Protein AF-A0A022QQN6-F1 (afdb_monomer)

Mean predicted aligned error: 13.01 Å

Foldseek 3Di:
DDDDPPPVNVVVVVVVVVVVVPPPPVPPPPPPDPPDDPPDDDDDDPVNVVVLVVVLVVLQVLLQLLCCQQPVGGCCPVPVVLCVPPDRDPPRHHHPDDPVVSVVSVVSNVVSVVVSVVSVVD

Structure (mmCIF, N/CA/C/O backbone):
data_AF-A0A022QQN6-F1
#
_entry.id   AF-A0A022QQN6-F1
#
loop_
_atom_site.group_PDB
_atom_site.id
_atom_site.type_symbol
_atom_site.label_atom_id
_atom_site.label_alt_id
_atom_site.label_comp_id
_atom_site.label_asym_id
_atom_site.label_entity_id
_atom_site.label_seq_id
_atom_site.pdbx_PDB_ins_code
_atom_site.Cartn_x
_atom_site.Cartn_y
_atom_site.Cartn_z
_atom_site.occupancy
_atom_site.B_iso_or_equiv
_atom_site.auth_seq_id
_atom_site.auth_comp_id
_atom_site.auth_asym_id
_atom_site.auth_atom_id
_atom_site.pdbx_PDB_model_num
ATOM 1 N N . MET A 1 1 ? -5.739 9.041 31.525 1.00 33.91 1 MET A N 1
ATOM 2 C CA . MET A 1 1 ? -4.476 8.635 32.172 1.00 33.91 1 MET A CA 1
ATOM 3 C C . MET A 1 1 ? -3.746 7.748 31.177 1.00 33.91 1 MET A C 1
ATOM 5 O O . MET A 1 1 ? -4.139 6.609 30.981 1.00 33.91 1 MET A O 1
ATOM 9 N N . VAL A 1 2 ? -2.826 8.351 30.424 1.00 40.28 2 VAL A N 1
ATOM 10 C CA . VAL A 1 2 ? -2.099 7.722 29.314 1.00 40.28 2 VAL A CA 1
ATOM 11 C C . VAL A 1 2 ? -0.964 6.894 29.906 1.00 40.28 2 VAL A C 1
ATOM 13 O O . VAL A 1 2 ? -0.079 7.432 30.558 1.00 40.28 2 VAL A O 1
ATOM 16 N N . HIS A 1 3 ? -1.036 5.588 29.707 1.00 35.72 3 HIS A N 1
ATOM 17 C CA . HIS A 1 3 ? -0.039 4.585 30.061 1.00 35.72 3 HIS A CA 1
ATOM 18 C C . HIS A 1 3 ? -0.313 3.435 29.082 1.00 35.72 3 HIS A C 1
ATOM 20 O O . HIS A 1 3 ? -1.444 2.981 29.007 1.00 35.72 3 HIS A O 1
ATOM 26 N N . VAL A 1 4 ? 0.582 2.906 28.262 1.00 43.44 4 VAL A N 1
ATOM 27 C CA . VAL A 1 4 ? 2.013 3.073 28.042 1.00 43.44 4 VAL A CA 1
ATOM 28 C C . VAL A 1 4 ? 2.198 2.496 26.637 1.00 43.44 4 VAL A C 1
ATOM 30 O O . VAL A 1 4 ? 1.910 1.317 26.430 1.00 43.44 4 VAL A O 1
ATOM 33 N N . PHE A 1 5 ? 2.684 3.276 25.669 1.00 42.16 5 PHE A N 1
ATOM 34 C CA . PHE A 1 5 ? 3.418 2.641 24.580 1.00 42.16 5 PHE A CA 1
ATOM 35 C C . PHE A 1 5 ? 4.609 1.955 25.251 1.00 42.16 5 PHE A C 1
ATOM 37 O O . PHE A 1 5 ? 5.487 2.630 25.789 1.00 42.16 5 PHE A O 1
ATOM 44 N N . SER A 1 6 ? 4.585 0.619 25.334 1.00 43.53 6 SER A N 1
ATOM 45 C CA . SER A 1 6 ? 5.723 -0.141 25.852 1.00 43.53 6 SER A CA 1
ATOM 46 C C . SER A 1 6 ? 6.961 0.336 25.111 1.00 43.53 6 SER A C 1
ATOM 48 O O . SER A 1 6 ? 6.928 0.432 23.881 1.00 43.53 6 SER A O 1
ATOM 50 N N . ALA A 1 7 ? 8.034 0.646 25.842 1.00 54.09 7 ALA A N 1
ATOM 51 C CA . ALA A 1 7 ? 9.277 1.145 25.260 1.00 54.09 7 ALA A CA 1
ATOM 52 C C . ALA A 1 7 ? 9.741 0.271 24.078 1.00 54.09 7 ALA A C 1
ATOM 54 O O . ALA A 1 7 ? 10.255 0.797 23.104 1.00 54.09 7 ALA A O 1
ATOM 55 N N . SER A 1 8 ? 9.442 -1.035 24.111 1.00 56.28 8 SER A N 1
ATOM 56 C CA . SER A 1 8 ? 9.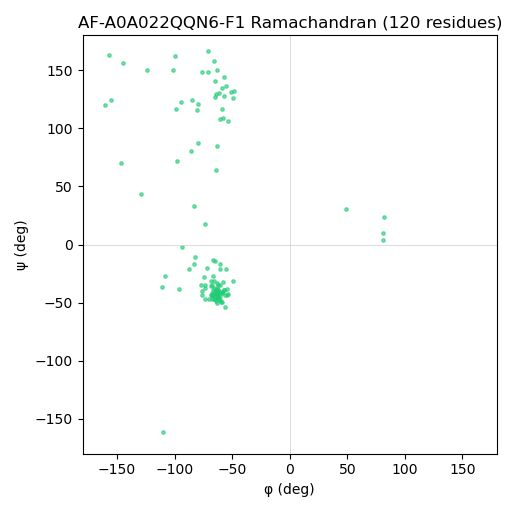683 -2.001 23.029 1.00 56.28 8 SER A CA 1
ATOM 57 C C . SER A 1 8 ? 8.930 -1.698 21.724 1.00 56.28 8 SER A C 1
ATOM 59 O O . SER A 1 8 ? 9.510 -1.784 20.646 1.00 56.28 8 SER A O 1
ATOM 61 N N . ASN A 1 9 ? 7.655 -1.306 21.795 1.00 54.41 9 ASN A N 1
ATOM 62 C CA . ASN A 1 9 ? 6.837 -1.031 20.608 1.00 54.41 9 ASN A CA 1
ATOM 63 C C . ASN A 1 9 ? 7.177 0.327 19.990 1.00 54.41 9 ASN A C 1
ATOM 65 O O . ASN A 1 9 ? 7.202 0.439 18.768 1.00 54.41 9 ASN A O 1
ATOM 69 N N . VAL A 1 10 ? 7.518 1.324 20.819 1.00 60.09 10 VAL A N 1
ATOM 70 C CA . VAL A 1 10 ? 8.095 2.590 20.334 1.00 60.09 10 VAL A CA 1
ATOM 71 C C . VAL A 1 10 ? 9.427 2.321 19.656 1.00 60.09 10 VAL A C 1
ATOM 73 O O . VAL A 1 10 ? 9.652 2.811 18.562 1.00 60.09 10 VAL A O 1
ATOM 76 N N . PHE A 1 11 ? 10.288 1.500 20.262 1.00 55.09 11 PHE A N 1
ATOM 77 C CA . PHE A 1 11 ? 11.599 1.192 19.702 1.00 55.09 11 PHE A CA 1
ATOM 78 C C . PHE A 1 11 ? 11.495 0.470 18.360 1.00 55.09 11 PHE A C 1
ATOM 80 O O . PHE A 1 11 ? 12.265 0.778 17.466 1.00 55.09 11 PHE A O 1
ATOM 87 N N . LYS A 1 12 ? 10.515 -0.428 18.185 1.00 56.81 12 LYS A N 1
ATOM 88 C CA . LYS A 1 12 ? 10.241 -1.098 16.903 1.00 56.81 12 LYS A CA 1
ATOM 89 C C . LYS A 1 12 ? 9.690 -0.147 15.844 1.00 56.81 12 LYS A C 1
ATOM 91 O O . LYS A 1 12 ? 10.157 -0.194 14.717 1.00 56.81 12 LYS A O 1
ATOM 96 N N . PHE A 1 13 ? 8.752 0.734 16.197 1.00 62.31 13 PHE A N 1
ATOM 97 C CA . PHE A 1 13 ? 8.240 1.753 15.271 1.00 62.31 13 PHE A CA 1
ATOM 98 C C . PHE A 1 13 ? 9.324 2.756 14.874 1.00 62.31 13 PHE A C 1
ATOM 100 O O . PHE A 1 13 ? 9.462 3.088 13.703 1.00 62.31 13 PHE A O 1
ATOM 107 N N . VAL A 1 14 ? 10.135 3.191 15.839 1.00 67.31 14 VAL A N 1
ATOM 108 C CA . VAL A 1 14 ? 11.307 4.036 15.606 1.00 67.31 14 VAL A CA 1
ATOM 109 C C . VAL A 1 14 ? 12.337 3.288 14.767 1.00 67.31 14 VAL A C 1
ATOM 111 O O . VAL A 1 14 ? 12.885 3.893 13.865 1.00 67.31 14 VAL A O 1
ATOM 114 N N . PHE A 1 15 ? 12.555 1.986 14.969 1.00 59.12 15 PHE A N 1
ATOM 115 C CA . PHE A 1 15 ? 13.429 1.185 14.108 1.00 59.12 15 PHE A CA 1
ATOM 116 C C . PHE A 1 15 ? 12.896 1.040 12.684 1.00 59.12 15 PHE A C 1
ATOM 118 O O . PHE A 1 15 ? 13.698 1.082 11.768 1.00 59.12 15 PHE A O 1
ATOM 125 N N . ILE A 1 16 ? 11.582 0.897 12.479 1.00 61.22 16 ILE A N 1
ATOM 126 C CA . ILE A 1 16 ? 10.978 0.848 11.137 1.00 61.22 16 ILE A CA 1
ATOM 127 C C . ILE A 1 16 ? 11.123 2.212 10.455 1.00 61.22 16 ILE A C 1
ATOM 129 O O . ILE A 1 16 ? 11.620 2.273 9.340 1.00 61.22 16 ILE A O 1
ATOM 133 N N . ILE A 1 17 ? 10.811 3.311 11.151 1.00 63.50 17 ILE A N 1
ATOM 134 C CA . ILE A 1 17 ? 10.994 4.673 10.625 1.00 63.50 17 ILE A CA 1
ATOM 135 C C . ILE A 1 17 ? 12.480 4.972 10.364 1.00 63.50 17 ILE A C 1
ATOM 137 O O . ILE A 1 17 ? 12.812 5.527 9.326 1.00 63.50 17 ILE A O 1
ATOM 141 N N . LEU A 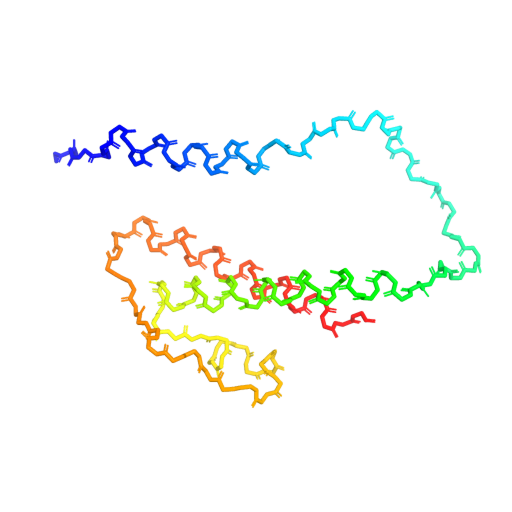1 18 ? 13.393 4.582 11.259 1.00 55.69 18 LEU A N 1
ATOM 142 C CA . LEU A 1 18 ? 14.840 4.748 11.076 1.00 55.69 18 LEU A CA 1
ATOM 143 C C . LEU A 1 18 ? 15.387 3.848 9.959 1.00 55.69 18 LEU A C 1
ATOM 145 O O . LEU A 1 18 ? 16.245 4.293 9.206 1.00 55.69 18 LEU A O 1
ATOM 149 N N . ALA A 1 19 ? 14.863 2.630 9.793 1.00 55.16 19 ALA A N 1
AT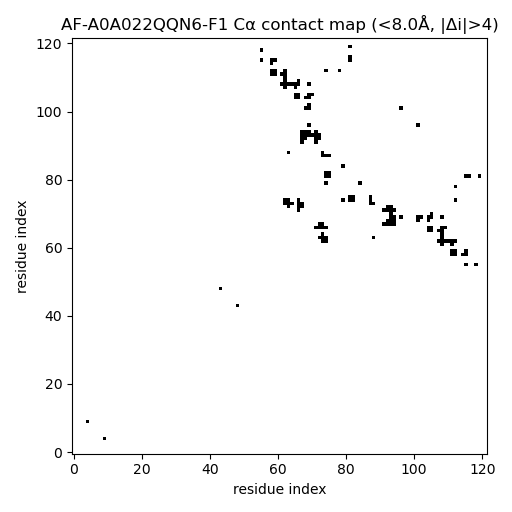OM 150 C CA . ALA A 1 19 ? 15.204 1.746 8.679 1.00 55.16 19 ALA A CA 1
ATOM 151 C C . ALA A 1 19 ? 14.684 2.286 7.336 1.00 55.16 19 ALA A C 1
ATOM 153 O O . ALA A 1 19 ? 15.360 2.124 6.325 1.00 55.16 19 ALA A O 1
ATOM 154 N N . SER A 1 20 ? 13.552 3.000 7.323 1.00 53.56 20 SER A N 1
ATOM 155 C CA . SER A 1 20 ? 13.087 3.780 6.166 1.00 53.56 20 SER A CA 1
ATOM 156 C C . SER A 1 20 ? 13.927 5.044 5.919 1.00 53.56 20 SER A C 1
ATOM 158 O O . SER A 1 20 ? 13.921 5.580 4.814 1.00 53.56 20 SER A O 1
ATOM 160 N N . ILE A 1 21 ? 14.668 5.533 6.922 1.00 57.38 21 ILE A N 1
ATOM 161 C CA . ILE A 1 21 ? 15.557 6.703 6.801 1.00 57.38 21 ILE A CA 1
ATOM 162 C C . ILE A 1 21 ? 16.966 6.305 6.307 1.00 57.38 21 ILE A C 1
ATOM 164 O O . ILE A 1 21 ? 17.649 7.134 5.699 1.00 57.38 21 ILE A O 1
ATOM 168 N N . GLU A 1 22 ? 17.387 5.043 6.446 1.00 53.41 22 GLU A N 1
ATOM 169 C CA . GLU A 1 22 ? 18.709 4.551 6.008 1.00 53.41 22 GLU A CA 1
ATOM 170 C C . GLU A 1 22 ? 18.829 4.170 4.517 1.00 53.41 22 GLU A C 1
ATOM 172 O O . GLU A 1 22 ? 19.648 3.338 4.132 1.00 53.41 22 GLU A O 1
ATOM 177 N N . GLN A 1 23 ? 18.116 4.868 3.631 1.00 54.69 23 GLN A N 1
ATOM 178 C CA . GLN A 1 23 ? 18.560 5.030 2.239 1.00 54.69 23 GLN A CA 1
ATOM 179 C C . GLN A 1 23 ? 18.556 6.491 1.792 1.00 54.69 23 GLN A C 1
ATOM 181 O O . GLN A 1 23 ? 18.225 6.820 0.662 1.00 54.69 23 GLN A O 1
ATOM 186 N N . HIS A 1 24 ? 19.042 7.385 2.648 1.00 45.91 24 HIS A N 1
ATOM 187 C CA . HIS A 1 24 ? 19.689 8.592 2.147 1.00 45.91 24 HIS A CA 1
ATOM 188 C C . HIS A 1 24 ? 21.196 8.368 2.170 1.00 45.91 24 HIS A C 1
ATOM 190 O O . HIS A 1 24 ? 21.934 8.985 2.939 1.00 45.91 24 HIS A O 1
ATOM 196 N N . ALA A 1 25 ? 21.686 7.528 1.251 1.00 46.00 25 ALA A N 1
ATOM 197 C CA . ALA A 1 25 ? 22.939 7.906 0.626 1.00 46.00 25 ALA A CA 1
ATOM 198 C C . ALA A 1 25 ? 22.681 9.319 0.099 1.00 46.00 25 ALA A C 1
ATOM 200 O O . ALA A 1 25 ? 21.899 9.499 -0.833 1.00 46.00 25 ALA A O 1
ATOM 201 N N . ILE A 1 26 ? 23.250 10.331 0.760 1.00 46.94 26 ILE A N 1
ATOM 202 C CA . ILE A 1 26 ? 23.327 11.679 0.211 1.00 46.94 26 ILE A CA 1
ATOM 203 C C . ILE A 1 26 ? 24.186 11.515 -1.037 1.00 46.94 26 ILE A C 1
ATOM 205 O O . ILE A 1 26 ? 25.408 11.664 -1.016 1.00 46.94 26 ILE A O 1
ATOM 209 N N . VAL A 1 27 ? 23.543 11.130 -2.137 1.00 51.03 27 VAL A N 1
ATOM 210 C CA . VAL A 1 27 ? 24.082 11.324 -3.461 1.00 51.03 27 VAL A CA 1
ATOM 211 C C . VAL A 1 27 ? 24.267 12.825 -3.504 1.00 51.03 27 VAL A C 1
ATOM 213 O O . VAL A 1 27 ? 23.300 13.586 -3.509 1.00 51.03 27 VAL A O 1
ATOM 216 N N . LYS A 1 28 ? 25.527 13.258 -3.477 1.00 44.44 28 LYS A N 1
ATOM 217 C CA . LYS A 1 28 ? 25.942 14.598 -3.883 1.00 44.44 28 LYS A CA 1
ATOM 218 C C . LYS A 1 28 ? 25.627 14.730 -5.380 1.00 44.44 28 LYS A C 1
ATOM 220 O O . LYS A 1 28 ? 26.514 14.797 -6.222 1.00 44.44 28 LYS A O 1
ATOM 225 N N . SER A 1 29 ? 24.350 14.664 -5.727 1.00 59.59 29 SER A N 1
ATOM 226 C CA . SER A 1 29 ? 23.859 15.019 -7.038 1.00 59.59 29 SER A CA 1
ATOM 227 C C . SER A 1 29 ? 23.778 16.532 -7.003 1.00 59.59 29 SER A C 1
ATOM 229 O O . SER A 1 29 ? 23.145 17.121 -6.129 1.00 59.59 29 SER A O 1
ATOM 231 N N . ASN A 1 30 ? 24.496 17.189 -7.907 1.00 62.41 30 ASN A N 1
ATOM 232 C CA . ASN A 1 30 ? 24.149 18.562 -8.225 1.00 62.41 30 ASN A CA 1
ATOM 233 C C . ASN A 1 30 ? 22.696 18.506 -8.726 1.00 62.41 30 ASN A C 1
ATOM 235 O O . ASN A 1 30 ? 22.469 17.851 -9.742 1.00 62.41 30 ASN A O 1
ATOM 239 N N . PRO A 1 31 ? 21.714 19.140 -8.057 1.00 63.47 31 PRO A N 1
ATOM 240 C CA . PRO A 1 31 ? 20.288 18.986 -8.369 1.00 63.47 31 PRO A CA 1
ATOM 241 C C . PRO A 1 31 ? 19.879 19.705 -9.664 1.00 63.47 31 PRO A C 1
ATOM 243 O O . PRO A 1 31 ? 18.706 19.977 -9.901 1.00 63.47 31 PRO A O 1
ATOM 246 N N . LEU A 1 32 ? 20.846 20.044 -10.514 1.00 66.25 32 LEU A N 1
ATOM 247 C CA . LEU A 1 32 ? 20.579 20.552 -11.841 1.00 66.25 32 LEU A CA 1
ATOM 248 C C . LEU A 1 32 ? 20.260 19.346 -12.716 1.00 66.25 32 LEU A C 1
ATOM 250 O O . LEU A 1 32 ? 21.145 18.766 -13.347 1.00 66.25 32 LEU A O 1
ATOM 254 N N . CYS A 1 33 ? 18.982 18.963 -12.735 1.00 66.06 33 CYS A N 1
ATOM 255 C CA . CYS A 1 33 ? 18.455 18.172 -13.835 1.00 66.06 33 CYS A CA 1
ATOM 256 C C . CYS A 1 33 ?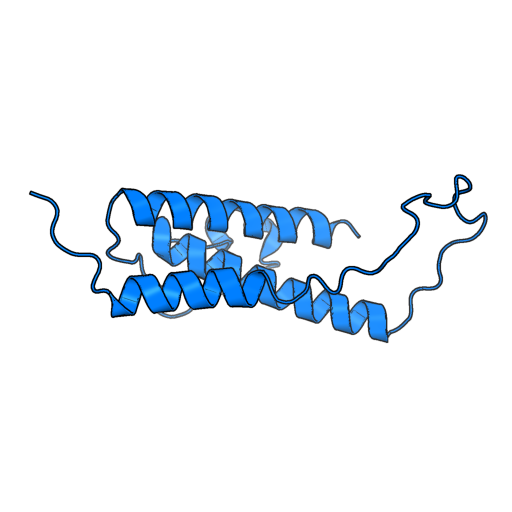 18.893 18.856 -15.140 1.00 66.06 33 CYS A C 1
ATOM 258 O O . CYS A 1 33 ? 18.757 20.083 -15.241 1.00 66.06 33 CYS A O 1
ATOM 260 N N . PRO A 1 34 ? 19.440 18.118 -16.122 1.00 68.06 34 PRO A N 1
ATOM 261 C CA . PRO A 1 34 ? 19.702 18.685 -17.434 1.00 68.06 34 PRO A CA 1
ATOM 262 C C . PRO A 1 34 ? 18.432 19.392 -17.913 1.00 68.06 34 PRO A C 1
ATOM 264 O O . PRO A 1 34 ? 17.354 18.803 -17.904 1.00 68.06 34 PRO A O 1
ATOM 267 N N . SER A 1 35 ? 18.542 20.669 -18.283 1.00 68.25 35 SER A N 1
ATOM 268 C CA . SER A 1 35 ? 17.389 21.459 -18.738 1.00 68.25 35 SER A CA 1
ATOM 269 C C . SER A 1 35 ? 16.794 20.933 -20.044 1.00 68.25 35 SER A C 1
ATOM 271 O O . SER A 1 35 ? 15.709 21.344 -20.445 1.00 68.25 35 SER A O 1
ATOM 273 N N . GLU A 1 36 ? 17.526 20.063 -20.737 1.00 74.38 36 GLU A N 1
ATOM 274 C CA . GLU A 1 36 ? 17.103 19.452 -21.982 1.00 74.38 36 GLU A CA 1
ATOM 275 C C . GLU A 1 36 ? 16.548 18.057 -21.719 1.00 74.38 36 GLU A C 1
ATOM 277 O O . GLU A 1 36 ? 17.261 17.146 -21.296 1.00 74.38 36 GLU A O 1
ATOM 282 N N . TYR A 1 37 ? 15.258 17.894 -22.017 1.00 70.25 37 TYR A N 1
ATOM 283 C CA . TYR A 1 37 ? 14.659 16.576 -22.156 1.00 70.25 37 TYR A CA 1
ATOM 284 C C . TYR A 1 37 ? 15.408 15.823 -23.266 1.00 70.25 37 TYR A C 1
ATOM 286 O O . TYR A 1 37 ? 15.680 16.420 -24.319 1.00 70.25 37 TYR A O 1
ATOM 294 N N . PRO A 1 38 ? 15.779 14.547 -23.067 1.00 77.38 38 PRO A N 1
ATOM 295 C CA . PRO A 1 38 ? 16.510 13.812 -24.084 1.00 77.38 38 PRO A CA 1
ATOM 296 C C . PRO A 1 38 ? 15.695 13.803 -25.384 1.00 77.38 38 PRO A C 1
ATOM 298 O O . PRO A 1 38 ? 14.512 13.472 -25.403 1.00 77.38 38 PRO A O 1
ATOM 301 N N . LYS A 1 39 ? 16.332 14.207 -26.493 1.00 76.81 39 LYS A N 1
ATOM 302 C CA . LYS A 1 39 ? 15.687 14.290 -27.822 1.00 76.81 39 LYS A CA 1
ATOM 303 C C . LYS A 1 39 ? 15.160 12.940 -28.322 1.00 76.81 39 LYS A C 1
ATOM 305 O O . LYS A 1 39 ? 14.361 12.901 -29.252 1.00 76.81 39 LYS A O 1
ATOM 310 N N . PHE A 1 40 ? 15.630 11.855 -27.716 1.00 80.06 40 PHE A N 1
ATOM 311 C CA . PHE A 1 40 ? 15.216 10.484 -27.962 1.00 80.06 40 PHE A CA 1
ATOM 312 C C . PHE A 1 40 ? 14.760 9.869 -26.637 1.00 80.06 40 PHE A C 1
ATOM 314 O O . PHE A 1 40 ? 15.268 10.247 -25.583 1.00 80.06 40 PHE A O 1
ATOM 321 N N . GLY A 1 41 ? 13.818 8.926 -26.691 1.00 79.25 41 GLY A N 1
ATOM 322 C CA . GLY A 1 41 ? 13.364 8.217 -25.495 1.00 79.25 41 GLY A CA 1
ATOM 323 C C . GLY A 1 41 ? 14.523 7.530 -24.770 1.00 79.25 41 GLY A C 1
ATOM 324 O O . GLY A 1 41 ? 15.458 7.035 -25.405 1.00 79.25 41 GLY A O 1
ATOM 325 N N . VAL A 1 42 ? 14.463 7.509 -23.438 1.00 83.69 42 VAL A N 1
ATOM 326 C CA . VAL A 1 42 ? 15.379 6.698 -22.630 1.00 83.69 42 VAL A CA 1
ATOM 327 C C . VAL A 1 42 ? 15.083 5.227 -22.943 1.00 83.69 42 VAL A C 1
ATOM 329 O O . VAL A 1 42 ? 13.915 4.836 -22.901 1.00 83.69 42 VAL A O 1
ATOM 332 N N . PRO A 1 43 ? 16.088 4.414 -23.315 1.00 86.25 43 PRO A N 1
ATOM 333 C CA . PRO A 1 43 ? 15.854 3.004 -23.594 1.00 86.25 43 PRO A CA 1
ATOM 334 C C . PRO A 1 43 ? 15.379 2.295 -22.322 1.00 86.25 43 PRO A C 1
ATOM 336 O O . PRO A 1 43 ? 16.016 2.421 -21.281 1.00 86.25 43 PRO A O 1
ATOM 339 N N . ILE A 1 44 ? 14.276 1.554 -22.435 1.00 89.50 44 ILE A N 1
ATOM 340 C CA . ILE A 1 44 ? 13.734 0.704 -21.372 1.00 89.50 44 ILE A CA 1
ATOM 341 C C . ILE A 1 44 ? 14.267 -0.708 -21.591 1.00 89.50 44 ILE A C 1
ATOM 343 O O . ILE A 1 44 ? 14.078 -1.301 -22.659 1.00 89.50 44 ILE A O 1
ATOM 347 N N . TYR A 1 45 ? 14.940 -1.250 -20.586 1.00 94.31 45 TYR A N 1
ATOM 348 C CA . TYR A 1 45 ? 15.464 -2.604 -20.595 1.00 94.31 45 TYR A CA 1
ATOM 349 C C . TYR A 1 45 ? 14.544 -3.538 -19.818 1.00 94.31 45 TYR A C 1
ATOM 351 O O . TYR A 1 45 ? 13.756 -3.129 -18.970 1.00 94.31 45 TYR A O 1
ATOM 359 N N . LYS A 1 46 ? 14.697 -4.843 -20.057 1.00 93.56 46 LYS A N 1
ATOM 360 C CA . LYS A 1 46 ? 13.952 -5.861 -19.309 1.00 93.56 46 LYS A CA 1
ATOM 361 C C . LYS A 1 46 ? 14.135 -5.730 -17.790 1.00 93.56 46 LYS A C 1
ATOM 363 O O . LYS A 1 46 ? 13.175 -5.904 -17.057 1.00 93.56 46 LYS A O 1
ATOM 368 N N . GLY A 1 47 ? 15.345 -5.395 -17.336 1.00 95.25 47 GLY A N 1
ATOM 369 C CA . GLY A 1 47 ? 15.614 -5.196 -15.911 1.00 95.25 47 GLY A CA 1
ATOM 370 C C . GLY A 1 47 ? 14.787 -4.067 -15.291 1.00 95.25 47 GLY A C 1
ATOM 371 O O . GLY A 1 47 ? 14.351 -4.212 -14.156 1.00 95.25 47 GLY A O 1
ATOM 372 N N . ASP A 1 48 ? 14.514 -2.995 -16.041 1.00 92.38 48 ASP A N 1
ATOM 373 C CA . ASP A 1 48 ? 13.677 -1.887 -15.567 1.00 92.38 48 ASP A CA 1
ATOM 374 C C . ASP A 1 48 ? 12.225 -2.347 -15.381 1.00 92.38 48 ASP A C 1
ATOM 376 O O . ASP A 1 48 ? 11.604 -2.043 -14.366 1.00 92.38 48 ASP A O 1
ATOM 380 N N . ILE A 1 49 ? 11.713 -3.146 -16.326 1.00 91.19 49 ILE A N 1
ATOM 381 C CA . ILE A 1 49 ? 10.371 -3.741 -16.247 1.00 91.19 49 ILE A CA 1
ATOM 382 C C . ILE A 1 49 ? 10.266 -4.703 -15.063 1.00 91.19 49 ILE A C 1
ATOM 384 O O . IL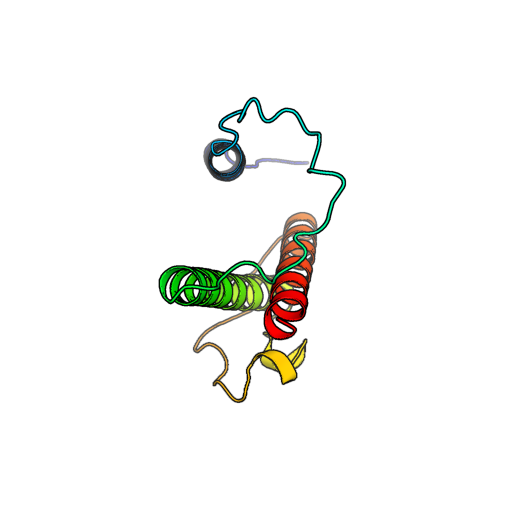E A 1 49 ? 9.334 -4.595 -14.275 1.00 91.19 49 ILE A O 1
ATOM 388 N N . ASP A 1 50 ? 11.229 -5.616 -14.913 1.00 93.88 50 ASP A N 1
ATOM 389 C CA . ASP A 1 50 ? 11.216 -6.613 -13.839 1.00 93.88 50 ASP A CA 1
ATOM 390 C C . ASP A 1 50 ? 11.268 -5.929 -12.451 1.00 93.88 50 ASP A C 1
ATOM 392 O O . ASP A 1 50 ? 10.572 -6.342 -11.522 1.00 93.88 50 ASP A O 1
ATOM 396 N N . MET A 1 51 ? 12.057 -4.854 -12.306 1.00 92.81 51 MET A N 1
ATOM 397 C CA . MET A 1 51 ? 12.114 -4.056 -11.072 1.00 92.81 51 MET A CA 1
ATOM 398 C C . MET A 1 51 ? 10.808 -3.309 -10.803 1.00 92.81 51 MET A C 1
ATOM 400 O O . MET A 1 51 ? 10.336 -3.304 -9.666 1.00 92.81 51 MET A O 1
ATOM 404 N N . LEU A 1 52 ? 10.218 -2.702 -11.835 1.00 91.94 52 LEU A N 1
ATOM 405 C CA . LEU A 1 52 ? 8.965 -1.965 -11.710 1.00 91.94 52 LEU A CA 1
ATOM 406 C C . LEU A 1 52 ? 7.812 -2.896 -11.321 1.00 91.94 52 LEU A C 1
ATOM 408 O O . LEU A 1 52 ? 7.080 -2.593 -10.387 1.00 91.94 52 LEU A O 1
ATOM 412 N N . GLN A 1 53 ? 7.716 -4.068 -11.953 1.00 91.19 53 GLN A N 1
ATOM 413 C CA . GLN A 1 53 ? 6.728 -5.091 -11.605 1.00 91.19 53 GLN A CA 1
ATOM 414 C C . GLN A 1 53 ? 6.909 -5.607 -10.177 1.00 91.19 53 GLN A C 1
ATOM 416 O O . GLN A 1 53 ? 5.933 -5.866 -9.476 1.00 91.19 53 GLN A O 1
ATOM 421 N N . PHE A 1 54 ? 8.149 -5.790 -9.719 1.00 93.19 54 PHE A N 1
ATOM 422 C CA . PHE A 1 54 ? 8.392 -6.188 -8.335 1.00 93.19 54 PHE A CA 1
ATOM 423 C C . PHE A 1 54 ? 7.902 -5.121 -7.349 1.00 93.19 54 PHE A C 1
ATOM 425 O O . PHE A 1 54 ? 7.217 -5.465 -6.387 1.00 93.19 54 PHE A O 1
ATOM 432 N N . ALA A 1 55 ? 8.213 -3.848 -7.607 1.00 91.94 55 ALA A N 1
ATOM 433 C CA . ALA A 1 55 ? 7.742 -2.737 -6.787 1.00 91.94 55 ALA A CA 1
ATOM 434 C C . ALA A 1 55 ? 6.208 -2.648 -6.795 1.00 91.94 55 ALA A C 1
ATOM 436 O O . ALA A 1 55 ? 5.604 -2.615 -5.733 1.00 91.94 55 ALA A O 1
ATOM 437 N N . GLU A 1 56 ? 5.572 -2.735 -7.964 1.00 92.06 56 GLU A N 1
ATOM 438 C CA . GLU A 1 56 ? 4.109 -2.729 -8.102 1.00 92.06 56 GLU A CA 1
ATOM 439 C C . GLU A 1 56 ? 3.431 -3.816 -7.256 1.00 92.06 56 GLU A C 1
ATOM 441 O O . GLU A 1 56 ? 2.439 -3.564 -6.577 1.00 92.06 56 GLU A O 1
ATOM 446 N N . ASN A 1 57 ? 3.988 -5.030 -7.247 1.00 92.56 57 ASN A N 1
ATOM 447 C CA . ASN A 1 57 ? 3.456 -6.124 -6.437 1.00 92.56 57 ASN A CA 1
ATOM 448 C C . ASN A 1 57 ? 3.588 -5.861 -4.927 1.00 92.56 57 ASN A C 1
ATOM 450 O O . ASN A 1 57 ? 2.749 -6.333 -4.156 1.00 92.56 57 ASN A O 1
ATOM 454 N N . LEU A 1 58 ? 4.629 -5.139 -4.495 1.00 94.50 58 LEU A N 1
ATOM 455 C CA . LEU A 1 58 ? 4.776 -4.727 -3.097 1.00 94.50 58 LEU A CA 1
ATOM 456 C C . LEU A 1 58 ? 3.737 -3.671 -2.725 1.00 94.50 58 LEU A C 1
ATOM 458 O O . LEU A 1 58 ? 3.037 -3.860 -1.736 1.00 94.50 58 LEU A O 1
ATOM 462 N N . GLU A 1 59 ? 3.564 -2.649 -3.559 1.00 94.50 59 GLU A N 1
ATOM 463 C CA . GLU A 1 59 ? 2.531 -1.621 -3.375 1.00 94.50 59 GLU A CA 1
ATOM 464 C C . GLU A 1 59 ? 1.130 -2.255 -3.308 1.00 94.50 59 GLU A C 1
ATOM 466 O O . GLU A 1 59 ? 0.304 -1.893 -2.472 1.00 94.50 59 GLU A O 1
ATOM 471 N N . HIS A 1 60 ? 0.864 -3.277 -4.134 1.00 94.00 60 HIS A N 1
ATOM 472 C CA . HIS A 1 60 ? -0.397 -4.025 -4.112 1.00 94.00 60 HIS A CA 1
ATOM 473 C C . HIS A 1 60 ? -0.623 -4.740 -2.777 1.00 94.00 60 HIS A C 1
ATOM 475 O O . HIS A 1 60 ? -1.707 -4.665 -2.192 1.00 94.00 60 HIS A O 1
ATOM 481 N N . LEU A 1 61 ? 0.412 -5.420 -2.279 1.00 94.50 61 LEU A N 1
ATOM 482 C CA . LEU A 1 61 ? 0.377 -6.095 -0.987 1.00 94.50 61 LEU A CA 1
ATOM 483 C C . LEU A 1 61 ? 0.173 -5.101 0.164 1.00 94.50 61 LEU A C 1
ATOM 485 O O . LEU A 1 61 ? -0.628 -5.368 1.061 1.00 94.50 61 LEU A O 1
ATOM 489 N N . GLU A 1 62 ? 0.891 -3.980 0.157 1.00 96.25 62 GLU A N 1
ATOM 490 C CA . GLU A 1 62 ? 0.822 -2.955 1.200 1.00 96.25 62 GLU A CA 1
ATOM 491 C C . GLU A 1 62 ? -0.537 -2.252 1.207 1.00 96.25 62 GLU A C 1
ATOM 493 O O . GLU A 1 62 ? -1.147 -2.120 2.273 1.00 96.25 62 GLU A O 1
ATOM 498 N N . ALA A 1 63 ? -1.073 -1.907 0.032 1.00 96.31 63 ALA A N 1
ATOM 499 C CA . ALA A 1 63 ? -2.408 -1.342 -0.109 1.00 96.31 63 ALA A CA 1
ATOM 500 C C . ALA A 1 63 ? -3.467 -2.259 0.512 1.00 96.31 63 ALA A C 1
ATOM 502 O O . ALA A 1 63 ? -4.203 -1.830 1.403 1.00 96.31 63 ALA A O 1
ATOM 503 N N . ASP A 1 64 ? -3.519 -3.535 0.119 1.00 96.31 64 ASP A N 1
ATOM 504 C CA . ASP A 1 64 ? -4.480 -4.478 0.697 1.00 96.31 64 ASP A CA 1
ATOM 505 C C . ASP A 1 64 ? -4.251 -4.682 2.198 1.00 96.31 64 ASP A C 1
ATOM 507 O O . ASP A 1 64 ? -5.210 -4.710 2.974 1.00 96.31 64 ASP A O 1
ATOM 511 N N . PHE A 1 65 ? -2.997 -4.771 2.643 1.00 96.94 65 PHE A N 1
ATOM 512 C CA . PHE A 1 65 ? -2.672 -4.920 4.057 1.00 96.94 65 PHE A CA 1
ATOM 513 C C . PHE A 1 65 ? -3.196 -3.745 4.894 1.00 96.94 65 PHE A C 1
ATOM 515 O O . PHE A 1 65 ? -3.873 -3.959 5.908 1.00 96.94 65 PHE A O 1
ATOM 522 N N . PHE A 1 66 ? -2.935 -2.502 4.485 1.00 98.31 66 PHE A N 1
ATOM 523 C CA . PHE A 1 66 ? -3.364 -1.313 5.220 1.00 98.31 66 PHE A CA 1
ATOM 524 C C . PHE A 1 66 ? -4.869 -1.046 5.095 1.00 98.31 66 PHE A C 1
ATOM 526 O O . PHE A 1 66 ? -5.508 -0.661 6.085 1.00 98.31 66 PHE A O 1
ATOM 533 N N . LEU A 1 67 ? -5.465 -1.298 3.925 1.00 98.19 67 LEU A N 1
ATOM 534 C CA . LEU A 1 67 ? -6.907 -1.180 3.698 1.00 98.19 67 LEU A CA 1
ATOM 535 C C . LEU A 1 67 ? -7.680 -2.168 4.574 1.00 98.19 67 LEU A C 1
ATOM 537 O O . LEU A 1 67 ? -8.563 -1.762 5.335 1.00 98.19 67 LEU A O 1
ATOM 541 N N . TRP A 1 68 ? -7.300 -3.448 4.569 1.00 98.19 68 TRP A N 1
ATOM 542 C CA . TRP A 1 68 ? -7.921 -4.429 5.452 1.00 98.19 68 TRP A CA 1
ATOM 543 C C . TRP A 1 68 ? -7.694 -4.079 6.917 1.00 98.19 68 TRP A C 1
ATOM 545 O O . TRP A 1 68 ? -8.659 -4.086 7.676 1.00 98.19 68 TRP A O 1
ATOM 555 N N . SER A 1 69 ? -6.480 -3.684 7.309 1.00 97.75 69 SER A N 1
ATOM 556 C CA . SER A 1 69 ? -6.169 -3.330 8.699 1.00 97.75 69 SER A CA 1
ATOM 557 C C . SER A 1 69 ? -7.025 -2.174 9.232 1.00 97.75 69 SER A C 1
ATOM 559 O O . SER A 1 69 ? -7.485 -2.242 10.372 1.00 97.75 69 SER A O 1
ATOM 561 N N . SER A 1 70 ? -7.278 -1.133 8.431 1.00 98.12 70 SER A N 1
ATOM 562 C CA . SER A 1 70 ? -7.988 0.080 8.875 1.00 98.12 70 SER A CA 1
ATOM 563 C C . SER A 1 70 ? -9.490 0.096 8.558 1.00 98.12 70 SER A C 1
ATOM 565 O O . SER A 1 70 ? -10.294 0.560 9.372 1.00 98.12 70 SER A O 1
ATOM 567 N N . LEU A 1 71 ? -9.898 -0.417 7.397 1.00 97.88 71 LEU A N 1
ATOM 568 C CA . LEU A 1 71 ? -11.270 -0.333 6.884 1.00 97.88 71 LEU A CA 1
ATOM 569 C C . LEU A 1 71 ? -12.013 -1.673 6.925 1.00 97.88 71 LEU A C 1
ATOM 571 O O . LEU A 1 71 ? -13.237 -1.681 7.062 1.00 97.88 71 LEU A O 1
ATOM 575 N N . GLY A 1 72 ? -11.294 -2.797 6.862 1.00 97.69 72 GLY A N 1
ATOM 576 C CA . GLY A 1 72 ? -11.885 -4.139 6.832 1.00 97.69 72 GLY A CA 1
ATOM 577 C C . GLY A 1 72 ? -12.362 -4.595 5.452 1.00 97.69 72 GLY A C 1
ATOM 578 O O . GLY A 1 72 ? -13.269 -5.421 5.364 1.00 97.69 72 GLY A O 1
ATOM 579 N N . TYR A 1 73 ? -11.808 -4.023 4.388 1.00 96.69 73 TYR A N 1
ATOM 580 C CA . TYR A 1 73 ? -11.972 -4.443 2.996 1.00 96.69 73 TYR A CA 1
ATOM 581 C C . TYR A 1 73 ? -10.782 -3.936 2.175 1.00 96.69 73 TYR A C 1
ATOM 583 O O . TYR A 1 73 ? -10.077 -3.055 2.660 1.00 96.69 73 TYR A O 1
ATOM 591 N N . GLY A 1 74 ? -10.560 -4.481 0.977 1.00 95.88 74 GLY A N 1
ATOM 592 C CA . GLY A 1 74 ? -9.351 -4.236 0.191 1.00 95.88 74 GLY A CA 1
ATOM 593 C C . GLY A 1 74 ? -9.563 -3.403 -1.071 1.00 95.88 74 GLY A C 1
ATOM 594 O O . GLY A 1 74 ? -10.568 -2.694 -1.239 1.00 95.88 74 GLY A O 1
ATOM 595 N N . LEU A 1 75 ? -8.584 -3.509 -1.969 1.00 95.75 75 LEU A N 1
ATOM 596 C CA . LEU A 1 75 ? -8.566 -2.874 -3.288 1.00 95.75 75 LEU A CA 1
ATOM 597 C C . LEU A 1 75 ? -9.773 -3.274 -4.140 1.00 95.75 75 LEU A C 1
ATOM 599 O O . LEU A 1 75 ? -10.309 -2.444 -4.868 1.00 95.75 75 LEU A O 1
ATOM 603 N N . ASP A 1 76 ? -10.265 -4.500 -3.964 1.00 93.88 76 ASP A N 1
ATOM 604 C CA . ASP A 1 76 ? -11.463 -5.039 -4.615 1.00 93.88 76 ASP A CA 1
ATOM 605 C C . ASP A 1 76 ? -12.725 -4.187 -4.399 1.00 93.88 76 ASP A C 1
ATOM 607 O O . ASP A 1 76 ? -13.672 -4.277 -5.182 1.00 93.88 76 ASP A O 1
ATOM 611 N N . LYS A 1 77 ? -12.743 -3.347 -3.354 1.00 94.62 77 LYS A N 1
ATOM 612 C CA . LYS A 1 77 ? -13.814 -2.375 -3.099 1.00 94.62 77 LYS A CA 1
ATOM 613 C C . LYS A 1 77 ? -13.400 -0.919 -3.282 1.00 94.62 77 LYS A C 1
ATOM 615 O O . LYS A 1 77 ? -14.247 -0.130 -3.691 1.00 94.62 77 LYS A O 1
ATOM 620 N N . ILE A 1 78 ? -12.168 -0.545 -2.927 1.00 95.38 78 ILE A N 1
ATOM 621 C CA . ILE A 1 78 ? -11.709 0.854 -3.008 1.00 95.38 78 ILE A CA 1
ATOM 622 C C . ILE A 1 78 ? -11.389 1.280 -4.437 1.00 95.38 78 ILE A C 1
ATOM 624 O O . ILE A 1 78 ? -11.772 2.380 -4.826 1.00 95.38 78 ILE A O 1
ATOM 628 N N . ALA A 1 79 ? -10.700 0.425 -5.190 1.00 94.12 79 ALA A N 1
ATOM 629 C CA . ALA A 1 79 ? -10.256 0.693 -6.553 1.00 94.12 79 ALA A CA 1
ATOM 630 C C . ALA A 1 79 ? -10.285 -0.617 -7.369 1.00 94.12 79 ALA A C 1
ATOM 632 O O . ALA A 1 79 ? -9.234 -1.192 -7.673 1.00 94.12 79 ALA A O 1
ATOM 633 N N . PRO A 1 80 ? -11.487 -1.147 -7.682 1.00 92.00 80 PRO A N 1
ATOM 634 C CA . PRO A 1 80 ? -11.650 -2.464 -8.308 1.00 92.00 80 PRO A CA 1
ATOM 635 C C . PRO A 1 80 ? -10.970 -2.594 -9.681 1.00 92.00 80 PRO A C 1
ATOM 637 O O . PRO A 1 80 ? -10.693 -3.696 -10.151 1.00 92.00 80 PRO A O 1
ATOM 640 N N . GLU A 1 81 ? -10.702 -1.479 -10.348 1.00 90.81 81 GLU A N 1
ATOM 641 C CA . GLU A 1 81 ? -9.950 -1.415 -11.595 1.00 90.81 81 GLU A CA 1
ATOM 642 C C . GLU A 1 81 ? -8.475 -1.810 -11.430 1.00 90.81 81 GLU A C 1
ATOM 644 O O . GLU A 1 81 ? -7.890 -2.343 -12.371 1.00 90.81 81 GLU A O 1
ATOM 649 N N . LEU A 1 82 ? -7.893 -1.624 -10.239 1.00 91.38 82 L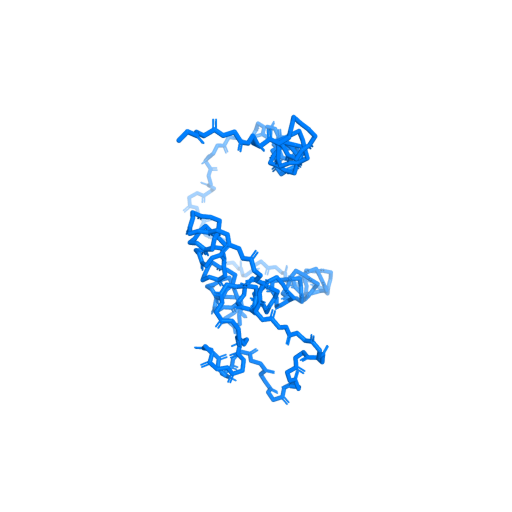EU A N 1
ATOM 650 C CA . LEU A 1 82 ? -6.479 -1.902 -9.962 1.00 91.38 82 LEU A CA 1
ATOM 651 C C . LEU A 1 82 ? -6.214 -3.379 -9.637 1.00 91.38 82 LEU A C 1
ATOM 653 O O . LEU A 1 82 ? -5.075 -3.828 -9.717 1.00 91.38 82 LEU A O 1
ATOM 657 N N . VAL A 1 83 ? -7.246 -4.162 -9.294 1.00 89.75 83 VAL A N 1
ATOM 658 C CA . VAL A 1 83 ? -7.073 -5.597 -8.992 1.00 89.75 83 VAL A CA 1
ATOM 659 C C . VAL A 1 83 ? -7.035 -6.483 -10.234 1.00 89.75 83 VAL A C 1
ATOM 661 O O . VAL A 1 83 ? -6.723 -7.665 -10.124 1.00 89.75 83 VAL A O 1
ATOM 664 N N . MET A 1 84 ? -7.375 -5.951 -11.416 1.00 85.62 84 MET A N 1
ATOM 665 C CA . MET A 1 84 ? -7.350 -6.674 -12.700 1.00 85.62 84 MET A CA 1
ATOM 666 C C . MET A 1 84 ? -8.045 -8.055 -12.677 1.00 85.62 84 MET A C 1
ATOM 668 O O . MET A 1 84 ? -7.670 -8.975 -13.402 1.00 85.62 84 MET A O 1
ATOM 672 N N . GLY A 1 85 ? -9.077 -8.216 -11.841 1.00 84.56 85 GLY A N 1
ATOM 673 C CA . GLY A 1 85 ? -9.809 -9.478 -11.680 1.00 84.56 85 GLY A CA 1
ATOM 674 C C . GLY A 1 85 ? -9.142 -10.519 -10.769 1.00 84.56 85 GLY A C 1
ATOM 675 O O . GLY A 1 85 ? -9.604 -11.661 -10.726 1.00 84.56 85 GLY A O 1
ATOM 676 N N . GLY A 1 86 ? -8.084 -10.153 -10.040 1.00 87.50 86 GLY A N 1
ATOM 677 C CA . GLY A 1 86 ? -7.478 -10.983 -9.001 1.00 87.50 86 GLY A CA 1
ATOM 678 C C . GLY A 1 86 ? -8.440 -11.266 -7.834 1.00 87.50 86 GLY A C 1
ATOM 679 O O . GLY A 1 86 ? -9.336 -10.464 -7.556 1.00 87.50 86 GLY A O 1
ATOM 680 N N . PRO A 1 87 ? -8.304 -12.418 -7.150 1.00 89.50 87 PRO A N 1
ATOM 681 C CA . PRO A 1 87 ? -9.130 -12.729 -5.992 1.00 89.50 87 PRO A CA 1
ATOM 682 C C . PRO A 1 87 ? -8.739 -11.853 -4.790 1.00 89.50 87 PRO A C 1
ATOM 684 O O . PRO A 1 87 ? 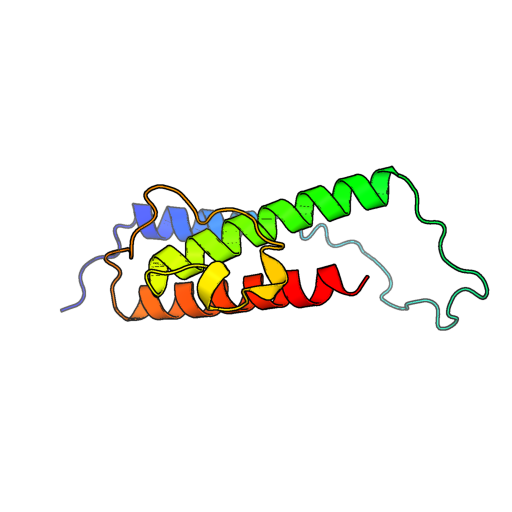-7.559 -11.545 -4.624 1.00 89.50 87 PRO A O 1
ATOM 687 N N . PRO A 1 88 ? -9.689 -11.511 -3.904 1.00 88.88 88 PRO A N 1
ATOM 688 C CA . PRO A 1 88 ? -9.367 -10.797 -2.676 1.00 88.88 88 PRO A CA 1
ATOM 689 C C . PRO A 1 88 ? -8.501 -11.656 -1.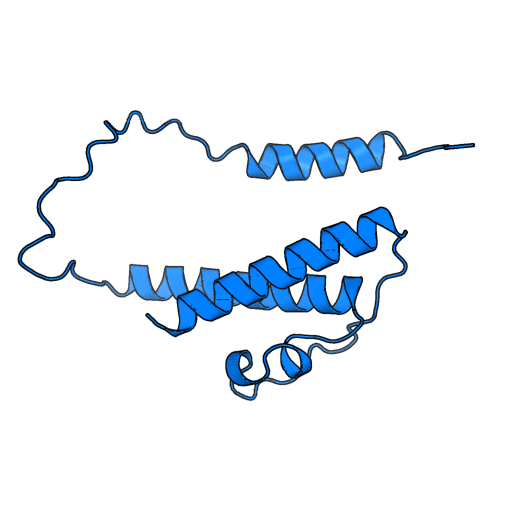731 1.00 88.88 88 PRO A C 1
ATOM 691 O O . PRO A 1 88 ? -8.557 -12.894 -1.789 1.00 88.88 88 PRO A O 1
ATOM 694 N N . PRO A 1 89 ? -7.753 -11.026 -0.806 1.00 90.56 89 PRO A N 1
ATOM 695 C CA . PRO A 1 89 ? -6.938 -11.732 0.178 1.00 90.56 89 PRO A CA 1
ATOM 696 C C . PRO A 1 89 ? -7.747 -12.728 1.018 1.00 90.56 89 PRO A C 1
ATOM 698 O O . PRO A 1 89 ? -8.831 -12.426 1.523 1.00 90.56 89 PRO A O 1
ATOM 701 N N . ILE A 1 90 ? -7.195 -13.924 1.233 1.00 93.12 90 ILE A N 1
ATOM 702 C CA . ILE A 1 90 ? -7.848 -14.963 2.036 1.00 93.12 90 ILE A CA 1
ATOM 703 C C . ILE A 1 90 ? -7.527 -14.748 3.517 1.00 93.12 90 ILE A C 1
ATOM 705 O O . ILE A 1 90 ? -6.368 -14.746 3.922 1.00 93.12 90 ILE A O 1
ATOM 709 N N . GLY A 1 91 ? -8.571 -14.626 4.341 1.00 92.94 91 GLY A N 1
ATOM 710 C CA . GLY A 1 91 ? -8.442 -14.536 5.799 1.00 92.94 91 GLY A CA 1
ATOM 711 C C . GLY A 1 91 ? -8.091 -13.146 6.334 1.00 92.94 91 GLY A C 1
ATOM 712 O O . GLY A 1 91 ? -7.929 -13.004 7.546 1.00 92.94 91 GLY A O 1
ATOM 713 N N . ALA A 1 92 ? -8.010 -12.128 5.473 1.00 94.31 92 ALA A N 1
ATOM 714 C CA . ALA A 1 92 ? -7.834 -10.747 5.904 1.00 94.31 92 ALA A CA 1
ATOM 715 C C . ALA A 1 92 ? -9.051 -10.257 6.708 1.00 94.31 92 ALA A C 1
ATOM 717 O O . ALA A 1 92 ? -10.200 -10.603 6.425 1.00 94.31 92 ALA A O 1
ATOM 718 N N . GLN A 1 93 ? -8.788 -9.481 7.759 1.00 95.75 93 GLN A N 1
ATOM 719 C CA . GLN A 1 93 ? -9.797 -8.966 8.683 1.00 95.75 93 GLN A CA 1
ATOM 720 C C . GLN A 1 93 ? -9.411 -7.565 9.144 1.00 95.75 93 GLN A C 1
ATOM 722 O O . GLN A 1 93 ? -8.230 -7.216 9.164 1.00 95.75 93 GLN A O 1
ATOM 727 N N . LYS A 1 94 ? -10.409 -6.785 9.574 1.00 97.88 94 LYS A N 1
ATOM 728 C CA . LYS A 1 94 ? -10.149 -5.494 10.210 1.00 97.88 94 LYS A CA 1
ATOM 729 C C . LYS A 1 94 ? -9.339 -5.679 11.490 1.00 97.88 94 LYS A C 1
ATOM 731 O O . LYS A 1 94 ? -9.714 -6.478 12.349 1.00 97.88 94 LYS A O 1
ATOM 736 N N . ALA A 1 95 ? -8.258 -4.918 11.633 1.00 97.56 95 ALA A N 1
ATOM 737 C CA . ALA A 1 95 ? -7.449 -4.943 12.840 1.00 97.56 95 ALA A CA 1
ATOM 738 C C . ALA A 1 95 ? -8.140 -4.181 13.984 1.00 97.56 95 ALA A C 1
ATOM 740 O O . ALA A 1 95 ? -8.855 -3.199 13.778 1.00 97.56 95 ALA A O 1
ATOM 741 N N . ASN A 1 96 ? -7.903 -4.626 15.218 1.00 98.25 96 ASN A N 1
ATOM 742 C CA . ASN A 1 96 ? -8.365 -3.936 16.421 1.00 98.25 96 ASN A CA 1
ATOM 743 C C . ASN A 1 96 ? -7.349 -2.852 16.819 1.00 98.25 96 ASN A C 1
ATOM 745 O O . ASN A 1 96 ? -6.480 -3.088 17.660 1.00 98.25 96 ASN A O 1
ATOM 749 N N . LEU A 1 97 ? -7.420 -1.701 16.151 1.00 97.38 97 LEU A N 1
ATOM 750 C CA . LEU A 1 97 ? -6.522 -0.561 16.345 1.00 97.38 97 LEU A CA 1
ATOM 751 C C . LEU A 1 97 ? -7.194 0.521 17.199 1.00 97.38 97 LEU A C 1
ATOM 753 O O . LEU A 1 97 ? -8.413 0.690 17.159 1.00 97.38 97 LEU A O 1
ATOM 757 N N . ASP A 1 98 ? -6.404 1.286 17.955 1.00 98.12 98 ASP A N 1
ATOM 758 C CA . ASP A 1 98 ? -6.917 2.506 18.576 1.00 98.12 98 ASP A CA 1
ATOM 759 C C . ASP A 1 98 ? -7.178 3.597 17.526 1.00 98.12 98 ASP A C 1
ATOM 761 O O . ASP A 1 98 ? -6.732 3.523 16.380 1.00 98.12 98 ASP A O 1
ATOM 765 N N . PHE A 1 99 ? -7.901 4.640 17.934 1.00 97.62 99 PHE A N 1
ATOM 766 C CA . PHE A 1 99 ? -8.347 5.700 17.034 1.00 97.62 99 PHE A CA 1
ATOM 767 C C . PHE A 1 99 ? -7.208 6.405 16.286 1.00 97.62 99 PHE A C 1
ATOM 769 O O . PHE A 1 99 ? -7.377 6.745 15.116 1.00 97.62 99 PHE A O 1
ATOM 776 N N . LEU A 1 100 ? -6.068 6.663 16.937 1.00 98.31 100 LEU A N 1
ATOM 777 C CA . LEU A 1 100 ? -4.966 7.369 16.287 1.00 98.31 100 LEU A CA 1
ATOM 778 C C . LEU A 1 100 ? -4.272 6.451 15.281 1.00 98.31 100 LEU A C 1
ATOM 780 O O . LEU A 1 100 ? -4.049 6.856 14.140 1.00 98.31 100 LEU A O 1
ATOM 784 N N . THR A 1 101 ? -3.971 5.216 15.683 1.00 98.12 101 THR A N 1
ATOM 785 C CA . THR A 1 101 ? -3.313 4.249 14.802 1.00 98.12 101 THR A CA 1
ATOM 786 C C . THR A 1 101 ? -4.195 3.865 13.617 1.00 98.12 101 THR A C 1
ATOM 788 O O . THR A 1 101 ? -3.687 3.844 12.501 1.00 98.12 101 THR A O 1
ATOM 791 N N . GLU A 1 102 ? -5.505 3.655 13.798 1.00 98.56 102 GLU A N 1
ATOM 792 C CA . GLU A 1 102 ? -6.426 3.392 12.678 1.00 98.56 102 GLU A CA 1
ATOM 793 C C . GLU A 1 102 ? -6.364 4.516 11.636 1.00 98.56 102 GLU A C 1
ATOM 795 O O . GLU A 1 102 ? -6.290 4.241 10.439 1.00 98.56 102 GLU A O 1
ATOM 800 N N . LYS A 1 103 ? -6.345 5.784 12.075 1.00 98.38 103 LYS A N 1
ATOM 801 C CA . LYS A 1 103 ? -6.256 6.917 11.150 1.00 98.38 103 LYS A CA 1
ATOM 802 C C . LYS A 1 103 ? -4.942 6.947 10.390 1.00 98.38 103 LYS A C 1
ATOM 804 O O . LYS A 1 103 ? -4.981 7.120 9.183 1.00 98.38 103 LYS A O 1
ATOM 809 N N . ILE A 1 104 ? -3.811 6.769 11.070 1.00 98.44 104 ILE A N 1
ATOM 810 C CA . ILE A 1 104 ? -2.497 6.772 10.412 1.00 98.44 104 ILE A CA 1
ATOM 811 C C . ILE A 1 104 ? -2.419 5.648 9.375 1.00 98.44 104 ILE A C 1
ATOM 813 O O . ILE A 1 104 ? -2.058 5.899 8.231 1.00 98.44 104 ILE A O 1
ATOM 817 N N . ILE A 1 105 ? -2.826 4.431 9.748 1.00 98.38 105 ILE A N 1
ATOM 818 C CA . ILE A 1 105 ? -2.829 3.283 8.833 1.00 98.38 105 ILE A CA 1
ATOM 819 C C . ILE A 1 105 ? -3.772 3.515 7.653 1.00 98.38 105 ILE A C 1
ATOM 821 O O . ILE A 1 105 ? -3.462 3.113 6.539 1.00 98.38 105 ILE A O 1
ATOM 825 N N . ARG A 1 106 ? -4.900 4.196 7.865 1.00 98.44 106 ARG A N 1
ATOM 826 C CA . ARG A 1 106 ? -5.797 4.562 6.770 1.00 98.44 106 ARG A CA 1
ATOM 827 C C . ARG A 1 106 ? -5.172 5.567 5.801 1.00 98.44 106 ARG A C 1
ATOM 829 O O . ARG A 1 106 ? -5.391 5.439 4.604 1.00 98.44 106 ARG A O 1
ATOM 836 N N . GLU A 1 107 ? -4.416 6.548 6.291 1.00 98.50 107 GLU A N 1
ATOM 837 C CA . GLU A 1 107 ? -3.701 7.473 5.401 1.00 98.50 107 GLU A CA 1
ATOM 838 C C . GLU A 1 107 ? -2.640 6.733 4.570 1.00 98.50 107 GLU A C 1
ATOM 840 O O . GLU A 1 107 ? -2.576 6.955 3.365 1.00 98.50 107 GLU A O 1
ATOM 845 N N . PHE A 1 108 ? -1.885 5.797 5.165 1.00 98.06 108 PHE A N 1
ATOM 846 C CA . PHE A 1 108 ? -0.967 4.927 4.409 1.00 98.06 108 PHE A CA 1
ATOM 847 C C . PHE A 1 108 ? -1.711 4.088 3.371 1.00 98.06 108 PHE A C 1
ATOM 849 O O . PHE A 1 108 ? -1.328 4.072 2.210 1.00 98.06 108 PHE A O 1
ATOM 856 N N . ALA A 1 109 ? -2.851 3.498 3.741 1.00 97.88 109 ALA A N 1
ATOM 857 C CA . ALA A 1 109 ? -3.674 2.732 2.809 1.00 97.88 109 ALA A CA 1
ATOM 858 C C . ALA A 1 109 ? -4.044 3.535 1.550 1.00 97.88 109 ALA A C 1
ATOM 860 O O . ALA A 1 109 ? -3.987 3.012 0.442 1.00 97.88 109 ALA A O 1
ATOM 861 N N . PHE A 1 110 ? -4.406 4.812 1.703 1.00 97.69 110 PHE A N 1
ATOM 862 C CA . PHE A 1 110 ? -4.723 5.670 0.561 1.00 97.69 110 PHE A CA 1
ATOM 863 C C . PHE A 1 110 ? -3.491 6.115 -0.235 1.00 97.69 110 PHE A C 1
ATOM 865 O O . PHE A 1 110 ? -3.621 6.358 -1.434 1.00 97.69 110 PHE A O 1
ATOM 872 N N . GLN A 1 111 ? -2.317 6.207 0.394 1.00 96.62 111 GLN A N 1
ATOM 873 C CA . GLN A 1 111 ? -1.062 6.476 -0.310 1.00 96.62 111 GLN A CA 1
ATOM 874 C C . GLN A 1 111 ? -0.698 5.322 -1.247 1.00 96.62 111 GLN A C 1
ATOM 876 O O . GLN A 1 111 ? -0.497 5.581 -2.432 1.00 96.62 111 GLN A O 1
ATOM 881 N N . GLU A 1 112 ? -0.765 4.073 -0.779 1.00 96.06 112 GLU A N 1
ATOM 882 C CA . GLU A 1 112 ? -0.410 2.913 -1.616 1.00 96.06 112 GLU A CA 1
ATOM 883 C C . GLU A 1 112 ? -1.407 2.700 -2.769 1.00 96.06 112 GLU A C 1
ATOM 885 O O . GLU A 1 112 ? -1.026 2.381 -3.895 1.00 96.06 112 GLU A O 1
ATOM 890 N N . VAL A 1 113 ? -2.701 2.980 -2.549 1.00 96.06 113 VAL A N 1
ATOM 891 C CA . VAL A 1 113 ? -3.694 3.032 -3.646 1.00 96.06 113 VAL A CA 1
ATOM 892 C C . VAL A 1 113 ? -3.301 4.085 -4.689 1.00 96.06 113 VAL A C 1
ATOM 894 O O . VAL A 1 113 ? -3.430 3.860 -5.897 1.00 96.06 113 VAL A O 1
ATOM 897 N N 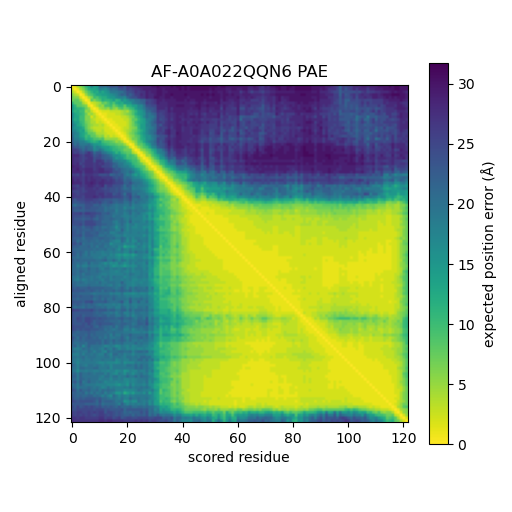. GLY A 1 114 ? -2.811 5.240 -4.236 1.00 94.38 114 GLY A N 1
ATOM 898 C CA . GLY A 1 114 ? -2.293 6.293 -5.101 1.00 94.38 114 GLY A CA 1
ATOM 899 C C . GLY A 1 114 ? -1.049 5.861 -5.881 1.00 94.38 114 GLY A C 1
ATOM 900 O O . GLY A 1 114 ? -0.971 6.142 -7.078 1.00 94.38 114 GLY A O 1
ATOM 901 N N . HIS A 1 115 ? -0.113 5.150 -5.245 1.00 93.25 115 HIS A N 1
ATOM 902 C CA . HIS A 1 115 ? 1.079 4.609 -5.904 1.00 93.25 115 HIS A CA 1
ATOM 903 C C . HIS A 1 115 ? 0.705 3.660 -7.046 1.00 93.25 115 HIS A C 1
ATOM 905 O O . HIS A 1 115 ? 1.146 3.868 -8.177 1.00 93.25 115 HIS A O 1
ATOM 911 N N . LEU A 1 116 ? -0.195 2.704 -6.798 1.00 92.25 116 LEU A N 1
ATOM 912 C CA . LEU A 1 116 ? -0.709 1.788 -7.826 1.00 92.25 116 LEU A CA 1
ATOM 913 C C . LEU A 1 116 ? -1.395 2.528 -8.979 1.00 92.25 116 LEU A C 1
ATOM 915 O O . LEU A 1 116 ? -1.178 2.213 -10.149 1.00 92.25 116 LEU A O 1
ATOM 919 N N . SER A 1 117 ? -2.190 3.551 -8.657 1.00 89.00 117 SER A N 1
ATOM 920 C CA . SER A 1 117 ? -2.906 4.352 -9.657 1.00 89.00 117 SER A CA 1
ATOM 921 C C . SER A 1 117 ? -1.961 5.113 -10.591 1.00 89.00 117 SER A C 1
ATOM 923 O O . SER A 1 117 ? -2.288 5.329 -11.756 1.00 89.00 117 SER A O 1
ATOM 925 N N . LEU A 1 118 ? -0.799 5.541 -10.090 1.00 84.44 118 LEU A N 1
ATOM 926 C CA . LEU A 1 118 ? 0.210 6.231 -10.891 1.00 84.44 118 LEU A CA 1
ATOM 927 C C . LEU A 1 118 ? 0.984 5.255 -11.785 1.00 84.44 118 LEU A C 1
ATOM 929 O O . LEU A 1 118 ? 1.286 5.583 -12.932 1.00 84.44 118 LEU A O 1
ATOM 933 N N . LEU A 1 119 ? 1.310 4.075 -11.257 1.00 72.88 119 LEU A N 1
ATOM 934 C CA . LEU A 1 119 ? 2.197 3.115 -11.909 1.00 72.88 119 LEU A CA 1
ATOM 935 C C . LEU A 1 119 ? 1.530 2.403 -13.096 1.00 72.88 119 LEU A C 1
ATOM 937 O O . LEU A 1 119 ? 2.178 2.192 -14.114 1.00 72.88 119 LEU A O 1
ATOM 941 N N . ILE A 1 120 ? 0.224 2.125 -13.007 1.00 63.06 120 ILE A N 1
ATOM 942 C CA . ILE A 1 120 ? -0.569 1.461 -14.063 1.00 63.06 120 ILE A CA 1
ATOM 943 C C . ILE A 1 120 ? -0.728 2.312 -15.344 1.00 63.06 120 ILE A C 1
ATOM 945 O O . ILE A 1 120 ? -1.139 1.799 -16.384 1.00 63.06 120 ILE A O 1
ATOM 949 N N . ILE A 1 121 ? -0.407 3.611 -15.305 1.00 46.75 121 ILE A N 1
ATOM 950 C CA . ILE A 1 121 ? -0.541 4.530 -16.454 1.00 46.75 121 ILE A CA 1
ATOM 951 C C . ILE A 1 121 ? 0.776 4.651 -17.263 1.00 46.75 121 ILE A C 1
ATOM 953 O O . ILE A 1 121 ? 0.803 5.331 -18.293 1.00 46.75 121 ILE A O 1
ATOM 957 N N . LEU A 1 122 ? 1.860 3.989 -16.840 1.00 45.88 122 LEU A N 1
ATOM 958 C CA . LEU A 1 122 ? 3.140 3.924 -17.566 1.00 45.88 122 LEU A CA 1
ATOM 959 C C . LEU A 1 122 ? 3.237 2.676 -18.455 1.00 45.88 122 LEU A C 1
ATOM 961 O O . LEU A 1 122 ? 3.812 2.817 -19.560 1.00 45.88 122 LEU A O 1
#

Organism: Erythranthe guttata (NCBI:txid4155)

Sequence (122 aa):
MVHVFSASNVFKFVFIILASIEQHAIVKSNPLCPSEYPKFGVPIYKGDIDMLQFAENLEHLEADFFLWSSLGYGLDKIAPELVMGGPPPIGAQKANLDFLTEKIIREFAFQEVGHLSLLIIL

pLDDT: mean 80.75, std 19.23, range [33.91, 98.56]

InterPro domains:
  IPR052965 Pigment-associated catalase-like [PTHR31694] (27-117)

Solvent-accessible surface area (backbone atoms only — not comparable to full-atom values): 7452 Å² total; per-residue (Å²): 135,94,79,72,84,51,69,67,59,52,50,49,51,50,46,51,56,50,60,71,54,74,74,64,73,78,70,86,61,75,86,71,69,72,90,64,76,70,94,57,82,80,87,84,51,71,68,57,52,56,52,49,54,54,51,52,54,49,36,52,52,48,18,33,51,24,24,14,37,47,72,48,50,39,43,75,74,78,45,50,80,78,46,76,81,60,81,77,78,85,87,72,55,55,50,97,61,56,76,67,58,31,49,54,37,40,54,51,18,54,48,28,50,47,51,51,64,58,60,78,76,111

Radius of gyration: 18.95 Å; Cα contacts (8 Å, |Δi|>4): 83; chains: 1; bounding box: 40×36×60 Å

Secondary structure (DSSP, 8-state):
------HHHHHHHHHHHHHHHTT-------S---SSPPSSPPPPPHHHHHHHHHHHHHHHHHHHHHHHHHHS--HHHH-TTTTTTPPPPTT-------HHHHHHHHHHHHHHHHHHHHHTT-